Protein AF-A0A3M2H0I9-F1 (afdb_monomer_lite)

Sequence (134 aa):
MRCGQCGTEFIPRGRHQKWCTPQCREANRRDRKAGKKVEPVPLRPVDGEAISAPRVIDAVRAELEAGGRQDTPAGRAALALAAAIDLGGQSGSSLAAMVRELRTTMAEAMLGAEIAGDPIDELKARREARLRGA

Radius of gyration: 26.64 Å; chains: 1; bounding box: 44×46×85 Å

Foldseek 3Di:
DAAPQPRDDDDDPDPPDRHRDPVSVVVVVVCVVVCVDPPPDDDDDDPDDPPVPDAQLVVLVVVCVQLVQCPPPLNVVLSVLSVVLRVDPDDPVVNVVSVVVSVVSSVVSNVPRDNPCDVVVVVVVVVVVVVVVD

Structure (mmCIF, N/CA/C/O backbone):
data_AF-A0A3M2H0I9-F1
#
_entry.id   AF-A0A3M2H0I9-F1
#
loop_
_atom_site.group_PDB
_atom_site.id
_atom_site.type_symbol
_atom_site.label_atom_id
_atom_site.label_alt_id
_atom_site.label_comp_id
_atom_site.label_asym_id
_atom_site.label_entity_id
_atom_site.label_seq_id
_atom_site.pdbx_PDB_ins_code
_atom_site.Cartn_x
_atom_site.Cartn_y
_atom_site.Cartn_z
_atom_site.occupancy
_atom_site.B_iso_or_equiv
_atom_site.auth_seq_id
_atom_site.auth_comp_id
_atom_site.auth_asym_id
_atom_site.auth_atom_id
_atom_site.pdbx_PDB_model_num
ATOM 1 N N . MET A 1 1 ? 31.616 16.815 -27.020 1.00 81.19 1 MET A N 1
ATOM 2 C CA . MET A 1 1 ? 30.421 16.305 -26.297 1.00 81.19 1 MET A CA 1
ATOM 3 C C . MET A 1 1 ? 29.603 15.475 -27.278 1.00 81.19 1 MET A C 1
ATOM 5 O O . MET A 1 1 ? 29.566 15.851 -28.442 1.00 81.19 1 MET A O 1
ATOM 9 N N . ARG A 1 2 ? 28.992 14.353 -26.876 1.00 93.62 2 ARG A N 1
ATOM 10 C CA . ARG A 1 2 ? 28.220 13.491 -27.797 1.00 93.62 2 ARG A CA 1
ATOM 11 C C . ARG A 1 2 ? 26.727 13.779 -27.726 1.00 93.62 2 ARG A C 1
ATOM 13 O O . ARG A 1 2 ? 26.198 14.066 -26.654 1.00 93.62 2 ARG A O 1
ATOM 20 N N . CYS A 1 3 ? 26.048 13.711 -28.867 1.00 93.38 3 CYS A N 1
ATOM 21 C CA . CYS A 1 3 ? 24.600 13.848 -28.932 1.00 93.38 3 CYS A CA 1
ATOM 22 C C . CYS A 1 3 ? 23.914 12.625 -28.315 1.00 93.38 3 CYS A C 1
ATOM 24 O O . CYS A 1 3 ? 24.169 11.500 -28.730 1.00 93.38 3 CYS A O 1
ATOM 26 N N . GLY A 1 4 ? 22.970 12.850 -27.397 1.00 89.94 4 GLY A N 1
ATOM 27 C CA . GLY A 1 4 ? 22.212 11.770 -26.751 1.00 89.94 4 GLY A CA 1
ATOM 28 C C . GLY A 1 4 ? 21.202 11.031 -27.641 1.00 89.94 4 GLY A C 1
ATOM 29 O O . GLY A 1 4 ? 20.535 10.140 -27.138 1.00 89.94 4 GLY A O 1
ATOM 30 N N . GLN A 1 5 ? 21.061 11.407 -28.919 1.00 92.19 5 GLN A N 1
ATOM 31 C CA . GLN A 1 5 ? 20.163 10.745 -29.877 1.00 92.19 5 GLN A CA 1
ATOM 32 C C . GLN A 1 5 ? 20.939 9.987 -30.960 1.00 92.19 5 GLN A C 1
ATOM 34 O O . GLN A 1 5 ? 20.667 8.821 -31.207 1.00 92.19 5 GLN A O 1
ATOM 39 N N . CYS A 1 6 ? 21.889 10.652 -31.627 1.00 92.44 6 CYS A N 1
ATOM 40 C CA . CYS A 1 6 ? 22.617 10.086 -32.769 1.00 92.44 6 CYS A CA 1
ATOM 41 C C . CYS A 1 6 ? 24.086 9.750 -32.469 1.00 92.44 6 CYS A C 1
ATOM 43 O O . CYS A 1 6 ? 24.791 9.271 -33.347 1.00 92.44 6 CYS A O 1
ATOM 45 N N . GLY A 1 7 ? 24.587 10.046 -31.264 1.00 91.50 7 GLY A N 1
ATOM 46 C CA . GLY A 1 7 ? 25.966 9.752 -30.855 1.00 91.50 7 GLY A CA 1
ATOM 47 C C . GLY A 1 7 ? 27.047 10.661 -31.453 1.00 91.50 7 GLY A C 1
ATOM 48 O O . GLY A 1 7 ? 28.177 10.640 -30.970 1.00 91.50 7 GLY A O 1
ATOM 49 N N . THR A 1 8 ? 26.716 11.496 -32.443 1.00 94.31 8 THR A N 1
ATOM 50 C CA . THR A 1 8 ? 27.664 12.401 -33.110 1.00 94.31 8 THR A CA 1
ATOM 51 C C . THR A 1 8 ? 28.283 13.398 -32.133 1.00 94.31 8 THR A C 1
ATOM 53 O O . THR A 1 8 ? 27.598 13.955 -31.266 1.00 94.31 8 THR A O 1
ATOM 56 N N . GLU A 1 9 ? 29.581 13.646 -32.287 1.00 94.38 9 GLU A N 1
ATOM 57 C CA . GLU A 1 9 ? 30.281 14.680 -31.534 1.00 94.38 9 GLU A CA 1
ATOM 58 C C . GLU A 1 9 ? 29.888 16.074 -32.030 1.00 94.38 9 GLU A C 1
ATOM 60 O O . GLU A 1 9 ? 29.831 16.338 -33.228 1.00 94.38 9 GLU A O 1
ATOM 65 N N . PHE A 1 10 ? 29.569 16.971 -31.098 1.00 94.75 10 PHE A N 1
ATOM 66 C CA . PHE A 1 10 ? 29.218 18.355 -31.397 1.00 94.75 10 PHE A CA 1
ATOM 67 C C . PHE A 1 10 ? 29.684 19.300 -30.282 1.00 94.75 10 PHE A C 1
ATOM 69 O O . PHE A 1 10 ? 29.964 18.880 -29.149 1.00 94.75 10 PHE A O 1
ATOM 76 N N . ILE A 1 11 ? 29.752 20.591 -30.617 1.00 93.81 11 ILE A N 1
ATOM 77 C CA . ILE A 1 11 ? 30.103 21.665 -29.687 1.00 93.81 11 ILE A CA 1
ATOM 78 C C . ILE A 1 11 ? 28.804 22.265 -29.124 1.00 93.81 11 ILE A C 1
ATOM 80 O O . ILE A 1 11 ? 28.028 22.858 -29.879 1.00 93.81 11 ILE A O 1
ATOM 84 N N . PRO A 1 12 ? 28.521 22.104 -27.820 1.00 91.44 12 PRO A N 1
ATOM 85 C CA . PRO A 1 12 ? 27.328 22.666 -27.204 1.00 91.44 12 PRO A CA 1
ATOM 86 C C . PRO A 1 12 ? 27.457 24.186 -27.040 1.00 91.44 12 PRO A C 1
ATOM 88 O O . PRO A 1 12 ? 28.476 24.695 -26.586 1.00 91.44 12 PRO A O 1
ATOM 91 N N . ARG A 1 13 ? 26.380 24.916 -27.338 1.00 90.38 13 ARG A N 1
ATOM 92 C CA . ARG A 1 13 ? 26.248 26.365 -27.108 1.00 90.38 13 ARG A CA 1
ATOM 93 C C . ARG A 1 13 ? 25.874 26.714 -25.662 1.00 90.38 13 ARG A C 1
ATOM 95 O O . ARG A 1 13 ? 25.804 27.884 -25.313 1.00 90.38 13 ARG A O 1
ATOM 102 N N . GLY A 1 14 ? 25.604 25.716 -24.817 1.00 89.19 14 GLY A N 1
ATOM 103 C CA . GLY A 1 14 ? 25.284 25.908 -23.403 1.00 89.19 14 GLY A CA 1
ATOM 104 C C . GLY A 1 14 ? 25.380 24.611 -22.603 1.00 89.19 14 GLY A C 1
ATOM 105 O O . GLY A 1 14 ? 25.270 23.520 -23.164 1.00 89.19 14 GLY A O 1
ATOM 106 N N . ARG A 1 15 ? 25.537 24.726 -21.277 1.00 88.44 15 ARG A N 1
ATOM 107 C CA . ARG A 1 15 ? 25.763 23.585 -20.361 1.00 88.44 15 ARG A CA 1
ATOM 108 C C . ARG A 1 15 ? 24.663 22.516 -20.401 1.00 88.44 15 ARG A C 1
ATOM 110 O O . ARG A 1 15 ? 24.912 21.365 -20.064 1.00 88.44 15 ARG A O 1
ATOM 117 N N . HIS A 1 16 ? 23.454 22.879 -20.829 1.00 88.12 16 HIS A N 1
ATOM 118 C CA . HIS A 1 16 ? 22.302 21.974 -20.898 1.00 88.12 16 HIS A CA 1
ATOM 119 C C . HIS A 1 16 ? 22.003 21.446 -22.310 1.00 88.12 16 HIS A C 1
ATOM 121 O O . HIS A 1 16 ? 21.019 20.725 -22.492 1.00 88.12 16 HIS A O 1
ATOM 127 N N . GLN A 1 17 ? 22.803 21.786 -23.330 1.00 90.50 17 GLN A N 1
ATOM 128 C CA . GLN A 1 17 ? 22.552 21.301 -24.685 1.00 90.50 17 GLN A CA 1
ATOM 129 C C . GLN A 1 17 ? 22.988 19.837 -24.828 1.00 90.50 17 GLN A C 1
ATOM 131 O O . GLN A 1 17 ? 24.173 19.530 -24.853 1.00 90.50 17 GLN A O 1
ATOM 136 N N . LYS A 1 18 ? 22.009 18.935 -24.971 1.00 93.50 18 LYS A N 1
ATOM 137 C CA . LYS A 1 18 ? 22.216 17.476 -25.087 1.00 93.50 18 LYS A CA 1
ATOM 138 C C . LYS A 1 18 ? 22.139 16.936 -26.524 1.00 93.50 18 LYS A C 1
ATOM 140 O O . LYS A 1 18 ? 22.435 15.765 -26.762 1.00 93.50 18 LYS A O 1
ATOM 145 N N . TRP A 1 19 ? 21.725 17.768 -27.483 1.00 94.75 19 TRP A N 1
ATOM 146 C CA . TRP A 1 19 ? 21.475 17.359 -28.870 1.00 94.75 19 TRP A CA 1
ATOM 147 C C . TRP A 1 19 ? 22.185 18.267 -29.871 1.00 94.75 19 TRP A C 1
ATOM 149 O O . TRP A 1 19 ? 22.178 19.492 -29.701 1.00 94.75 19 TRP A O 1
ATOM 159 N N . CYS A 1 20 ? 22.745 17.656 -30.919 1.00 93.75 20 CYS A N 1
ATOM 160 C CA . CYS A 1 20 ? 23.501 18.351 -31.961 1.00 93.75 20 CYS A CA 1
ATOM 161 C C . CYS A 1 20 ? 22.606 19.220 -32.856 1.00 93.75 20 CYS A C 1
ATOM 163 O O . CYS A 1 20 ? 22.999 20.326 -33.213 1.00 93.75 20 CYS A O 1
ATOM 165 N N . THR A 1 21 ? 21.384 18.767 -33.162 1.00 92.69 21 THR A N 1
ATOM 166 C CA . THR A 1 21 ? 20.444 19.469 -34.049 1.00 92.69 21 THR A CA 1
ATOM 167 C C . THR A 1 21 ? 19.017 19.507 -33.482 1.00 92.69 21 THR A C 1
ATOM 169 O O . THR A 1 21 ? 18.652 18.668 -32.646 1.00 92.69 21 THR A O 1
ATOM 172 N N . PRO A 1 22 ? 18.164 20.449 -33.942 1.00 93.19 22 PRO A N 1
ATOM 173 C CA . PRO A 1 22 ? 16.734 20.457 -33.617 1.00 93.19 22 PRO A CA 1
ATOM 174 C C . PRO A 1 22 ? 16.030 19.151 -34.006 1.00 93.19 22 PRO A C 1
ATOM 176 O O . PRO A 1 22 ? 15.159 18.681 -33.281 1.00 93.19 22 PRO A O 1
ATOM 179 N N . GLN A 1 23 ? 16.463 18.521 -35.100 1.00 94.00 23 GLN A N 1
ATOM 180 C CA . GLN A 1 23 ? 15.941 17.234 -35.561 1.00 94.00 23 GLN A CA 1
ATOM 181 C C . GLN A 1 23 ? 16.213 16.120 -34.545 1.00 94.00 23 GLN A C 1
ATOM 183 O O . GLN A 1 23 ? 15.301 15.371 -34.213 1.00 94.00 23 GLN A O 1
ATOM 188 N N . CYS A 1 24 ? 17.424 16.051 -33.979 1.00 93.12 24 CYS A N 1
ATOM 189 C CA . CYS A 1 24 ? 17.751 15.085 -32.924 1.00 93.12 24 CYS A CA 1
ATOM 190 C C . CYS A 1 24 ? 16.963 15.335 -31.630 1.00 93.12 24 CYS A C 1
ATOM 192 O O . CYS A 1 24 ? 16.580 14.388 -30.945 1.00 93.12 24 CYS A O 1
ATOM 194 N N . ARG A 1 25 ? 16.680 16.603 -31.301 1.00 92.31 25 ARG A N 1
ATOM 195 C CA . ARG A 1 25 ? 15.808 16.954 -30.169 1.00 92.31 25 ARG A CA 1
ATOM 196 C C . ARG A 1 25 ? 14.377 16.463 -30.399 1.00 92.31 25 ARG A C 1
ATOM 198 O O . ARG A 1 25 ? 13.773 15.910 -29.482 1.00 92.31 25 ARG A O 1
ATOM 205 N N . GLU A 1 26 ? 13.848 16.666 -31.600 1.00 92.81 26 GLU A N 1
ATOM 206 C CA . GLU A 1 26 ? 12.487 16.267 -31.957 1.00 92.81 26 GLU A CA 1
ATOM 207 C C . GLU A 1 26 ? 12.347 14.746 -32.113 1.00 92.81 26 GLU A C 1
ATOM 209 O O . GLU A 1 26 ? 11.352 14.174 -31.681 1.00 92.81 26 GLU A O 1
ATOM 214 N N . ALA A 1 27 ? 13.366 14.067 -32.642 1.00 89.06 27 ALA A N 1
ATOM 215 C CA . ALA A 1 27 ? 13.431 12.608 -32.677 1.00 89.06 27 ALA A CA 1
ATOM 216 C C . ALA A 1 27 ? 13.393 12.017 -31.259 1.00 89.06 27 ALA A C 1
ATOM 218 O O . ALA A 1 27 ? 12.545 11.179 -30.972 1.00 89.06 27 ALA A O 1
ATOM 219 N N . ASN A 1 28 ? 14.194 12.552 -30.330 1.00 89.81 28 ASN A N 1
ATOM 220 C CA . ASN A 1 28 ? 14.156 12.137 -28.926 1.00 89.81 28 ASN A CA 1
ATOM 221 C C . ASN A 1 28 ? 12.787 12.410 -28.262 1.00 89.81 28 ASN A C 1
ATOM 223 O O . ASN A 1 28 ? 12.342 11.648 -27.404 1.00 89.81 28 ASN A O 1
ATOM 227 N N . ARG A 1 29 ? 12.097 13.503 -28.627 1.00 88.38 29 ARG A N 1
ATOM 228 C CA . ARG A 1 29 ? 10.724 13.775 -28.154 1.00 88.38 29 ARG A CA 1
ATOM 229 C C . ARG A 1 29 ? 9.733 12.742 -28.684 1.00 88.38 29 ARG A C 1
ATOM 231 O O . ARG A 1 29 ? 8.906 12.256 -27.912 1.00 88.38 29 ARG A O 1
ATOM 238 N N . ARG A 1 30 ? 9.838 12.384 -29.965 1.00 86.75 30 ARG A N 1
ATOM 239 C CA . ARG A 1 30 ? 9.013 11.348 -30.592 1.00 86.75 30 ARG A CA 1
ATOM 240 C C . ARG A 1 30 ? 9.273 9.967 -30.001 1.00 86.75 30 ARG A C 1
ATOM 242 O O . ARG A 1 30 ? 8.301 9.300 -29.685 1.00 86.75 30 ARG A O 1
ATOM 249 N N . ASP A 1 31 ? 10.521 9.589 -29.737 1.00 83.31 31 ASP A N 1
ATOM 250 C CA . ASP A 1 31 ? 10.858 8.305 -29.103 1.00 83.31 31 ASP A CA 1
ATOM 251 C C . ASP A 1 31 ? 10.249 8.174 -27.698 1.00 83.31 31 ASP A C 1
ATOM 253 O O . ASP A 1 31 ? 9.707 7.127 -27.339 1.00 83.31 31 ASP A O 1
ATOM 257 N N . ARG A 1 32 ? 10.260 9.263 -26.916 1.00 79.12 32 ARG A N 1
ATOM 258 C CA . ARG A 1 32 ? 9.597 9.310 -25.602 1.00 79.12 32 ARG A CA 1
ATOM 259 C C . ARG A 1 32 ? 8.077 9.235 -25.709 1.00 79.12 32 ARG A C 1
ATOM 261 O O . ARG A 1 32 ? 7.452 8.542 -24.914 1.00 79.12 32 ARG A O 1
ATOM 268 N N . LYS A 1 33 ? 7.481 9.935 -26.680 1.00 79.06 33 LYS A N 1
ATOM 269 C CA . LYS A 1 33 ? 6.027 9.928 -26.915 1.00 79.06 33 LYS A CA 1
ATOM 270 C C . LYS A 1 33 ? 5.537 8.583 -27.460 1.00 79.06 33 LYS A C 1
ATOM 272 O O . LYS A 1 33 ? 4.461 8.139 -27.088 1.00 79.06 33 LYS A O 1
ATOM 277 N N . ALA A 1 34 ? 6.339 7.930 -28.297 1.00 72.81 34 ALA A N 1
ATOM 278 C CA . ALA A 1 34 ? 6.086 6.599 -28.840 1.00 72.81 34 ALA A CA 1
ATOM 279 C C . ALA A 1 34 ? 6.313 5.480 -27.809 1.00 72.81 34 ALA A C 1
ATOM 281 O O . ALA A 1 34 ? 6.148 4.309 -28.137 1.00 72.81 34 ALA A O 1
ATOM 282 N N . GLY A 1 35 ? 6.705 5.820 -26.574 1.00 60.72 35 GLY A N 1
ATOM 283 C CA . GLY A 1 35 ? 6.911 4.845 -25.514 1.00 60.72 35 GLY A CA 1
ATOM 284 C C . GLY A 1 35 ? 7.992 3.829 -25.860 1.00 60.72 35 GLY A C 1
ATOM 285 O O . GLY A 1 35 ? 7.860 2.675 -25.459 1.00 60.72 35 GLY A O 1
ATOM 286 N N . LYS A 1 36 ? 9.038 4.227 -26.606 1.00 52.84 36 LYS A N 1
ATOM 287 C CA . LYS A 1 36 ? 10.196 3.370 -26.875 1.00 52.84 36 LYS A CA 1
ATOM 288 C C . LYS A 1 36 ? 10.840 3.055 -25.527 1.00 52.84 36 LYS A C 1
ATOM 290 O O . LYS A 1 36 ? 11.582 3.865 -24.969 1.00 52.84 36 LYS A O 1
ATOM 295 N N . LYS A 1 37 ? 10.416 1.927 -24.954 1.00 48.50 37 LYS A N 1
ATOM 296 C CA . LYS A 1 37 ? 10.796 1.452 -23.630 1.00 48.50 37 LYS A CA 1
ATOM 297 C C . LYS A 1 37 ? 12.312 1.372 -23.636 1.00 48.50 37 LYS A C 1
ATOM 299 O O . LYS A 1 37 ? 12.884 0.638 -24.435 1.00 48.50 37 LYS A O 1
ATOM 304 N N . VAL A 1 38 ? 12.957 2.170 -22.793 1.00 55.81 38 VAL A N 1
ATOM 305 C CA . VAL A 1 38 ? 14.331 1.877 -22.399 1.00 55.81 38 VAL A CA 1
ATOM 306 C C . VAL A 1 38 ? 14.250 0.474 -21.816 1.00 55.81 38 VAL A C 1
ATOM 308 O O . VAL A 1 38 ? 13.521 0.276 -20.841 1.00 55.81 38 VAL A O 1
ATOM 311 N N . GLU A 1 39 ? 14.854 -0.504 -22.488 1.00 49.91 39 GLU A N 1
ATOM 312 C CA . GLU A 1 39 ? 14.863 -1.869 -21.978 1.00 49.91 39 GLU A CA 1
ATOM 313 C C . GLU A 1 39 ? 15.434 -1.831 -20.559 1.00 49.91 39 GLU A C 1
ATOM 315 O O . GLU A 1 39 ? 16.466 -1.184 -20.333 1.00 49.91 39 GLU A O 1
ATOM 320 N N . PRO A 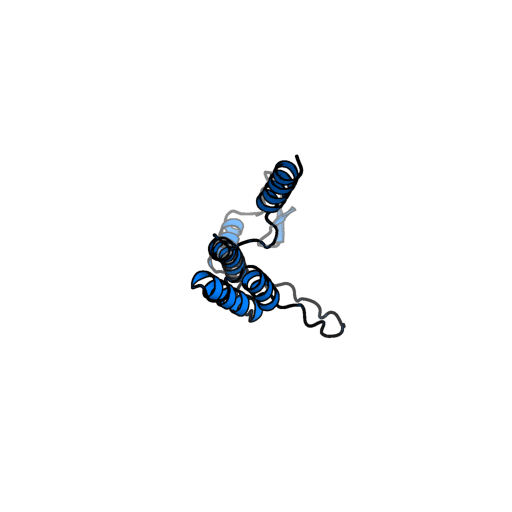1 40 ? 14.746 -2.437 -19.578 1.00 51.62 40 PRO A N 1
ATOM 321 C CA . PRO A 1 40 ? 15.305 -2.549 -18.248 1.00 51.62 40 PRO A CA 1
ATOM 322 C C . PRO A 1 40 ? 16.639 -3.283 -18.370 1.00 51.62 40 PRO A C 1
ATOM 324 O O . PRO A 1 40 ? 16.732 -4.319 -19.027 1.00 51.62 40 PRO A O 1
ATOM 327 N N . VAL A 1 41 ? 17.675 -2.715 -17.752 1.00 56.94 41 VAL A N 1
ATOM 328 C CA . VAL A 1 41 ? 18.972 -3.378 -17.612 1.00 56.94 41 VAL A CA 1
ATOM 329 C C . VAL A 1 41 ? 18.701 -4.773 -17.040 1.00 56.94 41 VAL A C 1
ATOM 331 O O . VAL A 1 41 ? 18.035 -4.855 -16.003 1.00 56.94 41 VAL A O 1
ATOM 334 N N . PRO A 1 42 ? 19.151 -5.858 -17.696 1.00 46.97 42 PRO A N 1
ATOM 335 C CA . PRO A 1 42 ? 18.894 -7.199 -17.205 1.00 46.97 42 PRO A CA 1
ATOM 336 C C . PRO A 1 42 ? 19.504 -7.324 -15.810 1.00 46.97 42 PRO A C 1
ATOM 338 O O . PRO A 1 42 ? 20.712 -7.150 -15.623 1.00 46.97 42 PRO A O 1
ATOM 341 N N . LEU A 1 43 ? 18.645 -7.585 -14.824 1.00 57.62 43 LEU A N 1
ATOM 342 C CA . LEU A 1 43 ? 19.072 -7.954 -13.484 1.00 57.62 43 LEU A CA 1
ATOM 343 C C . LEU A 1 43 ? 19.892 -9.236 -13.631 1.00 57.62 43 LEU A C 1
ATOM 345 O O . LEU A 1 43 ? 19.385 -10.250 -14.109 1.00 57.62 43 LEU A O 1
ATOM 349 N N . ARG A 1 44 ? 21.179 -9.176 -13.285 1.00 55.19 44 ARG A N 1
ATOM 350 C CA . ARG A 1 44 ? 22.004 -10.382 -13.209 1.00 55.19 44 ARG A CA 1
ATOM 351 C C . ARG A 1 44 ? 21.402 -11.286 -12.125 1.00 55.19 44 ARG A C 1
ATOM 353 O O . ARG A 1 44 ? 21.158 -10.772 -11.031 1.00 55.19 44 ARG A O 1
ATOM 360 N N . PRO A 1 45 ? 21.148 -12.576 -12.400 1.00 50.94 45 PRO A N 1
ATOM 361 C CA . PRO A 1 45 ? 20.737 -13.502 -11.357 1.00 50.94 45 PRO A CA 1
ATOM 362 C C . PRO A 1 45 ? 21.858 -13.556 -10.319 1.00 50.94 45 PRO A C 1
ATOM 364 O O . PRO A 1 45 ? 23.017 -13.794 -10.656 1.00 50.94 45 PRO A O 1
ATOM 367 N N . VAL A 1 46 ? 21.526 -13.224 -9.075 1.00 59.53 46 VAL A N 1
ATOM 368 C CA . VAL A 1 46 ? 22.404 -13.484 -7.939 1.00 59.53 46 VAL A CA 1
ATOM 369 C C . VAL A 1 46 ? 22.238 -14.959 -7.601 1.00 59.53 46 VAL A C 1
ATOM 371 O O . VAL A 1 46 ? 21.132 -15.400 -7.295 1.00 59.53 46 VAL A O 1
ATOM 374 N N . ASP A 1 47 ? 23.314 -15.731 -7.722 1.00 64.50 47 ASP A N 1
ATOM 375 C CA . ASP A 1 47 ? 23.349 -17.115 -7.260 1.00 64.50 47 ASP A CA 1
ATOM 376 C C . ASP A 1 47 ? 23.247 -17.092 -5.731 1.00 64.50 47 ASP A C 1
ATOM 378 O O . ASP A 1 47 ? 24.212 -16.806 -5.023 1.00 64.50 47 ASP A O 1
ATOM 382 N N . GLY A 1 48 ? 22.043 -17.298 -5.213 1.00 50.78 48 GLY A N 1
ATOM 383 C CA . GLY A 1 48 ? 21.787 -17.302 -3.784 1.00 50.78 48 GLY A CA 1
ATOM 384 C C . GLY A 1 48 ? 20.402 -17.851 -3.514 1.00 50.78 48 GLY A C 1
ATOM 385 O O . GLY A 1 48 ? 19.445 -17.415 -4.149 1.00 50.78 48 GLY A O 1
ATOM 386 N N . GLU A 1 49 ? 20.346 -18.835 -2.614 1.00 49.88 49 GLU A N 1
ATOM 387 C CA . GLU A 1 49 ? 19.164 -19.409 -1.969 1.00 49.88 49 GLU A CA 1
ATOM 388 C C . GLU A 1 49 ? 17.945 -18.485 -2.074 1.00 49.88 49 GLU A C 1
ATOM 390 O O . GLU A 1 49 ? 18.046 -17.306 -1.730 1.00 49.88 49 GLU A O 1
ATOM 395 N N . ALA A 1 50 ? 16.801 -18.996 -2.538 1.00 52.28 50 ALA A N 1
ATOM 396 C CA . ALA A 1 50 ? 15.560 -18.234 -2.588 1.00 52.28 50 ALA A CA 1
ATOM 397 C C . ALA A 1 50 ? 15.151 -17.820 -1.165 1.00 52.28 50 ALA A C 1
ATOM 399 O O . ALA A 1 50 ? 14.356 -18.487 -0.506 1.00 52.28 50 ALA A O 1
ATOM 400 N N . ILE A 1 51 ? 15.703 -16.708 -0.681 1.00 52.75 51 ILE A N 1
ATOM 401 C CA . ILE A 1 51 ? 15.198 -16.000 0.479 1.00 52.75 51 ILE A CA 1
ATOM 402 C C . ILE A 1 51 ? 13.811 -15.568 0.032 1.00 52.75 51 ILE A C 1
ATOM 404 O O . ILE A 1 51 ? 13.672 -14.646 -0.774 1.00 52.75 51 ILE A O 1
ATOM 408 N N . SER A 1 52 ? 12.789 -16.296 0.482 1.00 63.50 52 SER A N 1
ATOM 409 C CA . SER A 1 52 ? 11.404 -15.877 0.335 1.00 63.50 52 SER A CA 1
ATOM 410 C C . SER A 1 52 ? 11.298 -14.551 1.071 1.00 63.50 52 SER A C 1
ATOM 412 O O . SER A 1 52 ? 11.147 -14.524 2.291 1.00 63.50 52 SER A O 1
ATOM 414 N N . ALA A 1 53 ? 11.494 -13.454 0.341 1.00 67.62 53 ALA A N 1
ATOM 415 C CA . ALA A 1 53 ? 11.411 -12.126 0.904 1.00 67.62 53 ALA A CA 1
ATOM 416 C C . ALA A 1 53 ? 10.036 -12.000 1.583 1.00 67.62 53 ALA A C 1
ATOM 418 O O . ALA A 1 53 ? 9.042 -12.464 1.007 1.00 67.62 53 ALA A O 1
ATOM 419 N N . PRO A 1 54 ? 9.971 -11.437 2.802 1.00 78.50 54 PRO A N 1
ATOM 420 C CA . PRO A 1 54 ? 8.701 -11.224 3.475 1.00 78.50 54 PRO A CA 1
ATOM 421 C C . PRO A 1 54 ? 7.755 -10.456 2.549 1.00 78.50 54 PRO A C 1
ATOM 423 O O . PRO A 1 54 ? 8.165 -9.477 1.917 1.00 78.50 54 PRO A O 1
ATOM 426 N N . ARG A 1 55 ? 6.510 -10.927 2.437 1.00 92.19 55 ARG A N 1
ATOM 427 C CA . ARG A 1 55 ? 5.521 -10.341 1.532 1.00 92.19 55 ARG A CA 1
ATOM 428 C C . ARG A 1 55 ? 4.923 -9.087 2.155 1.00 92.19 55 ARG A C 1
ATOM 430 O O . ARG A 1 55 ? 4.759 -9.000 3.373 1.00 92.19 55 ARG A O 1
ATOM 437 N N . VAL A 1 56 ? 4.557 -8.119 1.322 1.00 95.12 56 VAL A N 1
ATOM 438 C CA . VAL A 1 56 ? 3.929 -6.870 1.774 1.00 95.12 56 VAL A CA 1
ATOM 439 C C . VAL A 1 56 ? 2.616 -7.168 2.498 1.00 95.12 56 VAL A C 1
ATOM 441 O O . VAL A 1 56 ? 2.325 -6.548 3.521 1.00 95.12 56 VAL A O 1
ATOM 444 N N . ILE A 1 57 ? 1.851 -8.154 2.023 1.00 96.69 57 ILE A N 1
ATOM 445 C CA . ILE A 1 57 ? 0.599 -8.574 2.657 1.00 96.69 57 ILE A CA 1
ATOM 446 C C . ILE A 1 57 ? 0.780 -9.071 4.092 1.00 96.69 57 ILE A C 1
ATOM 448 O O . ILE A 1 57 ? -0.105 -8.839 4.914 1.00 96.69 57 ILE A O 1
ATOM 452 N N . ASP A 1 58 ? 1.905 -9.710 4.415 1.00 95.19 58 ASP A N 1
ATOM 453 C CA . ASP A 1 58 ? 2.150 -10.246 5.757 1.00 95.19 58 ASP A CA 1
ATOM 454 C C . ASP A 1 58 ? 2.353 -9.103 6.759 1.00 95.19 58 ASP A C 1
ATOM 456 O O . ASP A 1 58 ? 1.760 -9.104 7.838 1.00 95.19 58 ASP A O 1
ATOM 460 N N . ALA A 1 59 ? 3.117 -8.077 6.368 1.00 95.06 59 ALA A N 1
ATOM 461 C CA . ALA A 1 59 ? 3.328 -6.881 7.182 1.00 95.06 59 ALA A CA 1
ATOM 462 C C . ALA A 1 59 ? 2.028 -6.084 7.385 1.00 95.06 59 ALA A C 1
ATOM 464 O O . ALA A 1 59 ? 1.697 -5.712 8.509 1.00 95.06 59 ALA A O 1
ATOM 465 N N . VAL A 1 60 ? 1.261 -5.873 6.309 1.00 96.75 60 VAL A N 1
ATOM 466 C CA . VAL A 1 60 ? -0.022 -5.151 6.360 1.00 96.75 60 VAL A CA 1
ATOM 467 C C . VAL A 1 60 ? -1.034 -5.881 7.241 1.00 96.75 60 VAL A C 1
ATOM 469 O O . VAL A 1 60 ? -1.732 -5.252 8.034 1.00 96.75 60 VAL A O 1
ATOM 472 N N . ARG A 1 61 ? -1.105 -7.212 7.137 1.00 96.50 61 ARG A N 1
ATOM 473 C CA . ARG A 1 61 ? -1.978 -8.029 7.983 1.00 96.50 61 ARG A CA 1
ATOM 474 C C . ARG A 1 61 ? -1.617 -7.883 9.455 1.00 96.50 61 ARG A C 1
ATOM 476 O O . ARG A 1 61 ? -2.508 -7.596 10.245 1.00 96.50 61 ARG A O 1
ATOM 483 N N . ALA A 1 62 ? -0.341 -8.033 9.804 1.00 94.12 62 ALA A N 1
ATOM 484 C CA . ALA A 1 62 ? 0.108 -7.929 11.189 1.00 94.12 62 ALA A CA 1
ATOM 485 C C . ALA A 1 62 ? -0.235 -6.561 11.807 1.00 94.12 62 ALA A C 1
ATOM 487 O O . ALA A 1 62 ? -0.694 -6.493 12.944 1.00 94.12 62 ALA A O 1
ATOM 488 N N . GLU A 1 63 ? -0.068 -5.473 11.050 1.00 94.00 63 GLU A N 1
ATOM 489 C CA . GLU A 1 63 ? -0.396 -4.119 11.512 1.00 94.00 63 GLU A CA 1
ATOM 490 C C . GLU A 1 63 ? -1.909 -3.920 11.713 1.00 94.00 63 GLU A C 1
ATOM 492 O O . GLU A 1 63 ? -2.344 -3.395 12.741 1.00 94.00 63 GLU A O 1
ATOM 497 N N . LEU A 1 64 ? -2.732 -4.399 10.774 1.00 94.69 64 LEU A N 1
ATOM 498 C CA . LEU A 1 64 ? -4.190 -4.330 10.886 1.00 94.69 64 LEU A CA 1
ATOM 499 C C . LEU A 1 64 ? -4.743 -5.234 11.993 1.00 94.69 64 LEU A C 1
ATOM 501 O O . LEU A 1 64 ? -5.719 -4.860 12.640 1.00 94.69 64 LEU A O 1
ATOM 505 N N . GLU A 1 65 ? -4.158 -6.410 12.212 1.00 94.06 65 GLU A N 1
ATOM 506 C CA . GLU A 1 65 ? -4.513 -7.305 13.318 1.00 94.06 65 GLU A CA 1
ATOM 507 C C . GLU A 1 65 ? -4.170 -6.663 14.665 1.00 94.06 65 GLU A C 1
ATOM 509 O O . GLU A 1 65 ? -5.023 -6.629 15.550 1.00 94.06 65 GLU A O 1
ATOM 514 N N . ALA A 1 66 ? -2.978 -6.068 14.792 1.00 89.25 66 ALA A N 1
ATOM 515 C CA . ALA A 1 66 ? -2.563 -5.358 16.001 1.00 89.25 66 ALA A CA 1
ATOM 516 C C . ALA A 1 66 ? -3.496 -4.185 16.349 1.00 89.25 66 ALA A C 1
ATOM 518 O O . ALA A 1 66 ? -3.742 -3.927 17.524 1.00 89.25 66 ALA A O 1
ATOM 519 N N . GLY A 1 67 ? -4.046 -3.499 15.340 1.00 88.38 67 GLY A N 1
ATOM 520 C CA . GLY A 1 67 ? -5.040 -2.438 15.527 1.00 88.38 67 GLY A CA 1
ATOM 521 C C . GLY A 1 67 ? -6.499 -2.909 15.593 1.00 88.38 67 GLY A C 1
ATOM 522 O O . GLY A 1 67 ? -7.395 -2.074 15.722 1.00 88.38 67 GLY A O 1
ATOM 523 N N . GLY A 1 68 ? -6.780 -4.208 15.428 1.00 90.06 68 GLY A N 1
ATOM 524 C CA . GLY A 1 68 ? -8.149 -4.732 15.333 1.00 90.06 68 GLY A CA 1
ATOM 525 C C . GLY A 1 68 ? -8.940 -4.202 14.123 1.00 90.06 68 GLY A C 1
ATOM 526 O O . GLY A 1 68 ? -10.163 -4.082 14.174 1.00 90.06 68 GLY A O 1
ATOM 527 N N . ARG A 1 69 ? -8.257 -3.837 13.031 1.00 94.19 69 ARG A N 1
ATOM 528 C CA . ARG A 1 69 ? -8.825 -3.145 11.855 1.00 94.19 69 ARG A CA 1
ATOM 529 C C . ARG A 1 69 ? -8.980 -4.016 10.612 1.00 94.19 69 ARG A C 1
ATOM 531 O O . ARG A 1 69 ? -9.556 -3.548 9.627 1.00 94.19 69 ARG A O 1
ATOM 538 N N . GLN A 1 70 ? -8.512 -5.263 10.634 1.00 93.38 70 GLN A N 1
ATOM 539 C CA . GLN A 1 70 ? -8.487 -6.148 9.457 1.00 93.38 70 GLN A CA 1
ATOM 540 C C . GLN A 1 70 ? -9.859 -6.368 8.791 1.00 93.38 70 GLN A C 1
ATOM 542 O O . GLN A 1 70 ? -9.941 -6.540 7.575 1.00 93.38 70 GLN A O 1
ATOM 547 N N . ASP A 1 71 ? -10.940 -6.328 9.573 1.00 93.44 71 ASP A N 1
ATOM 548 C CA . ASP A 1 71 ? -12.304 -6.595 9.100 1.00 93.44 71 ASP A CA 1
ATOM 549 C C . ASP A 1 71 ? -13.067 -5.342 8.665 1.00 93.44 71 ASP A C 1
ATOM 551 O O . ASP A 1 71 ? -14.207 -5.422 8.209 1.00 93.44 71 ASP A O 1
ATOM 555 N N . THR A 1 72 ? -12.437 -4.174 8.753 1.00 95.06 72 THR A N 1
ATOM 556 C CA . THR A 1 72 ? -13.026 -2.931 8.255 1.00 95.06 72 THR A CA 1
ATOM 557 C C . THR A 1 72 ? -12.932 -2.847 6.727 1.00 95.06 72 THR A C 1
ATOM 559 O O . THR A 1 72 ? -12.022 -3.436 6.135 1.00 95.06 72 THR A O 1
ATOM 562 N N . PRO A 1 73 ? -13.809 -2.076 6.054 1.00 96.56 73 PRO A N 1
ATOM 563 C CA . PRO A 1 73 ? -13.719 -1.876 4.606 1.00 96.56 73 PRO A CA 1
ATOM 564 C C . PRO A 1 73 ? -12.341 -1.371 4.150 1.00 96.56 73 PRO A C 1
ATOM 566 O O . PRO A 1 73 ? -11.775 -1.902 3.195 1.00 96.56 73 PRO A O 1
ATOM 569 N N . ALA A 1 74 ? -11.767 -0.406 4.877 1.00 95.88 74 ALA A N 1
ATOM 570 C CA . ALA A 1 74 ? -10.435 0.126 4.598 1.00 95.88 74 ALA A CA 1
ATOM 571 C C . ALA A 1 74 ? -9.327 -0.919 4.837 1.00 95.88 74 ALA A C 1
ATOM 573 O O . ALA A 1 74 ? -8.432 -1.062 4.006 1.00 95.88 74 ALA A O 1
ATOM 574 N N . GLY A 1 75 ? -9.416 -1.721 5.907 1.00 96.50 75 GLY A N 1
ATOM 575 C CA . GLY A 1 75 ? -8.477 -2.821 6.162 1.00 96.50 75 GLY A CA 1
ATOM 576 C C . GLY A 1 75 ? -8.501 -3.891 5.064 1.00 96.50 75 GLY A C 1
ATOM 577 O O . GLY A 1 75 ? -7.454 -4.316 4.572 1.00 96.50 75 GLY A O 1
ATOM 578 N N . ARG A 1 76 ? -9.694 -4.270 4.591 1.00 97.88 76 ARG A N 1
ATOM 579 C CA . ARG A 1 76 ? -9.854 -5.211 3.469 1.00 97.88 76 ARG A CA 1
ATOM 580 C C . ARG A 1 76 ? -9.288 -4.653 2.161 1.00 97.88 76 ARG A C 1
ATOM 582 O O . ARG A 1 76 ? -8.649 -5.397 1.417 1.00 97.88 76 ARG A O 1
ATOM 589 N N . ALA A 1 77 ? -9.470 -3.359 1.897 1.00 97.81 77 ALA A N 1
ATOM 590 C CA . ALA A 1 77 ? -8.882 -2.694 0.735 1.00 97.81 77 ALA A CA 1
ATOM 591 C C . ALA A 1 77 ? -7.342 -2.668 0.799 1.00 97.81 77 ALA A C 1
ATOM 593 O O . ALA A 1 77 ? -6.684 -2.980 -0.196 1.00 97.81 77 ALA A O 1
ATOM 594 N N . ALA A 1 78 ? -6.763 -2.382 1.969 1.00 98.06 78 ALA A N 1
ATOM 595 C CA . ALA A 1 78 ? -5.315 -2.408 2.172 1.00 98.06 78 ALA A CA 1
ATOM 596 C C . ALA A 1 78 ? -4.720 -3.807 1.924 1.00 98.06 78 ALA A C 1
ATOM 598 O O . ALA A 1 78 ? -3.721 -3.936 1.215 1.00 98.06 78 ALA A O 1
ATOM 599 N N . LEU A 1 79 ? -5.368 -4.868 2.421 1.00 98.19 79 LEU A N 1
ATOM 600 C CA . LEU A 1 79 ? -4.952 -6.253 2.165 1.00 98.19 79 LEU A CA 1
ATOM 601 C C . LEU A 1 79 ? -5.006 -6.616 0.674 1.00 98.19 79 LEU A C 1
ATOM 603 O O . LEU A 1 79 ? -4.101 -7.280 0.167 1.00 98.19 79 LEU A O 1
ATOM 607 N N . ALA A 1 80 ? -6.038 -6.166 -0.045 1.00 97.88 80 ALA A N 1
ATOM 608 C CA . ALA A 1 80 ? -6.160 -6.397 -1.483 1.00 97.88 80 ALA A CA 1
ATOM 609 C C . ALA A 1 80 ? -5.058 -5.677 -2.283 1.00 97.88 80 ALA A C 1
ATOM 611 O O . ALA A 1 80 ? -4.475 -6.263 -3.197 1.00 97.88 80 ALA A O 1
ATOM 612 N N . LEU A 1 81 ? -4.730 -4.432 -1.919 1.00 97.62 81 LEU A N 1
ATOM 613 C CA . LEU A 1 81 ? -3.625 -3.681 -2.523 1.00 97.62 81 LEU A CA 1
ATOM 614 C C . LEU A 1 81 ? -2.271 -4.347 -2.256 1.00 97.62 81 LEU A C 1
ATOM 616 O O . LEU A 1 81 ? -1.462 -4.476 -3.174 1.00 97.62 81 LEU A O 1
ATOM 620 N N . ALA A 1 82 ? -2.038 -4.815 -1.029 1.00 97.50 82 ALA A N 1
ATOM 621 C CA . ALA A 1 82 ? -0.817 -5.527 -0.669 1.00 97.50 82 ALA A CA 1
ATOM 622 C C . ALA A 1 82 ? -0.661 -6.834 -1.467 1.00 97.50 82 ALA A C 1
ATOM 624 O O . ALA A 1 82 ? 0.393 -7.068 -2.057 1.00 97.50 82 ALA A O 1
ATOM 625 N N . ALA A 1 83 ? -1.740 -7.621 -1.595 1.00 96.56 83 ALA A N 1
ATOM 626 C CA . ALA A 1 83 ? -1.763 -8.820 -2.437 1.00 96.56 83 ALA A CA 1
ATOM 627 C C . ALA A 1 83 ? -1.395 -8.513 -3.899 1.00 96.56 83 ALA A C 1
ATOM 629 O O . ALA A 1 83 ? -0.634 -9.250 -4.525 1.00 96.56 83 ALA A O 1
ATOM 630 N N . ALA A 1 84 ? -1.932 -7.419 -4.449 1.00 95.06 84 ALA A N 1
ATOM 631 C CA . ALA A 1 84 ? -1.661 -7.004 -5.822 1.00 95.06 84 ALA A CA 1
ATOM 632 C C . ALA A 1 84 ? -0.199 -6.570 -6.026 1.00 95.06 84 ALA A C 1
ATOM 634 O O . ALA A 1 84 ? 0.387 -6.858 -7.072 1.00 95.06 84 ALA A O 1
ATOM 635 N N . ILE A 1 85 ? 0.402 -5.914 -5.028 1.00 95.88 85 ILE A N 1
ATOM 636 C CA . ILE A 1 85 ? 1.826 -5.552 -5.032 1.00 95.88 85 ILE A CA 1
ATOM 637 C C . ILE A 1 85 ? 2.698 -6.814 -5.026 1.00 95.88 85 ILE A C 1
ATOM 639 O O . ILE A 1 85 ? 3.615 -6.912 -5.841 1.00 95.88 85 ILE A O 1
ATOM 643 N N . ASP A 1 86 ? 2.381 -7.789 -4.170 1.00 95.12 86 ASP A N 1
ATOM 644 C CA . ASP A 1 86 ? 3.132 -9.046 -4.055 1.00 95.12 86 ASP A CA 1
ATOM 645 C C . ASP A 1 86 ? 3.022 -9.938 -5.296 1.00 95.12 86 ASP A C 1
ATOM 647 O O . ASP A 1 86 ? 3.965 -10.660 -5.625 1.00 95.12 86 ASP A O 1
ATOM 651 N N . LEU A 1 87 ? 1.883 -9.902 -5.996 1.00 93.50 87 LEU A N 1
ATOM 652 C CA . LEU A 1 87 ? 1.703 -10.625 -7.257 1.00 93.50 87 LEU A CA 1
ATOM 653 C C . LEU A 1 87 ? 2.629 -10.084 -8.358 1.00 93.50 87 LEU A C 1
ATOM 655 O O . LEU A 1 87 ? 3.068 -10.832 -9.233 1.00 93.50 87 LEU A O 1
ATOM 659 N N . GLY A 1 88 ? 2.941 -8.787 -8.317 1.00 89.75 88 GLY A N 1
ATOM 660 C CA . GLY A 1 88 ? 3.799 -8.139 -9.298 1.00 89.75 88 GLY A CA 1
ATOM 661 C C . GLY A 1 88 ? 3.174 -8.068 -10.699 1.00 89.75 88 GLY A C 1
ATOM 662 O O . GLY A 1 88 ? 1.962 -7.948 -10.868 1.00 89.75 88 GLY A O 1
ATOM 663 N N . GLY A 1 89 ? 4.022 -8.048 -11.734 1.00 89.00 89 GLY A N 1
ATOM 664 C CA . GLY A 1 89 ? 3.598 -7.944 -13.145 1.00 89.00 89 GLY A CA 1
ATOM 665 C C . GLY A 1 89 ? 3.197 -6.535 -13.605 1.00 89.00 89 GLY A C 1
ATOM 666 O O . GLY A 1 89 ? 2.858 -6.322 -14.768 1.00 89.00 89 GLY A O 1
ATOM 667 N N . GLN A 1 90 ? 3.269 -5.557 -12.707 1.00 92.12 90 GLN A N 1
ATOM 668 C CA . GLN A 1 90 ? 2.896 -4.170 -12.960 1.00 92.12 90 GLN A CA 1
ATOM 669 C C . GLN A 1 90 ? 4.063 -3.381 -13.559 1.00 92.12 90 GLN A C 1
ATOM 671 O O . GLN A 1 90 ? 5.234 -3.666 -13.307 1.00 92.12 90 GLN A O 1
ATOM 676 N N . SER A 1 91 ? 3.757 -2.333 -14.329 1.00 94.94 91 SER A N 1
ATOM 677 C CA . SER A 1 91 ? 4.780 -1.358 -14.719 1.00 94.94 91 SER A CA 1
ATOM 678 C C . SER A 1 91 ? 5.300 -0.610 -13.485 1.00 94.94 91 SER A C 1
ATOM 680 O O . SER A 1 91 ? 4.573 -0.437 -12.507 1.00 94.94 91 SER A O 1
ATOM 682 N N . GLY A 1 92 ? 6.533 -0.097 -13.532 1.00 94.06 92 GLY A N 1
ATOM 683 C CA . GLY A 1 92 ? 7.115 0.623 -12.389 1.00 94.06 92 GLY A CA 1
ATOM 684 C C . GLY A 1 92 ? 6.290 1.835 -11.929 1.00 94.06 92 GLY A C 1
ATOM 685 O O . GLY A 1 92 ? 6.202 2.107 -10.735 1.00 94.06 92 GLY A O 1
ATOM 686 N N . SER A 1 93 ? 5.623 2.540 -12.852 1.00 92.38 93 SER A N 1
ATOM 687 C CA . SER A 1 93 ? 4.726 3.652 -12.507 1.00 92.38 93 SER A CA 1
ATOM 688 C C . SER A 1 93 ? 3.427 3.188 -11.841 1.00 92.38 93 SER A C 1
ATOM 690 O O . SER A 1 93 ? 2.963 3.858 -10.918 1.00 92.38 93 SER A O 1
ATOM 692 N N . SER A 1 94 ? 2.870 2.053 -12.278 1.00 93.50 94 SER A N 1
ATOM 693 C CA . SER A 1 94 ? 1.671 1.442 -11.693 1.00 93.50 94 SER A CA 1
ATOM 694 C C . SER A 1 94 ? 1.966 0.887 -10.297 1.00 93.50 94 SER A C 1
ATOM 696 O O . SER A 1 94 ? 1.246 1.196 -9.350 1.00 93.50 94 SER A O 1
ATOM 698 N N . LEU A 1 95 ? 3.101 0.196 -10.126 1.00 96.50 95 LEU A N 1
ATOM 699 C CA . LEU A 1 95 ? 3.586 -0.247 -8.817 1.00 96.50 95 LEU A CA 1
ATOM 700 C C . LEU A 1 95 ? 3.759 0.937 -7.857 1.00 96.50 95 LEU A C 1
ATOM 702 O O . LEU A 1 95 ? 3.260 0.911 -6.737 1.00 96.50 95 LEU A O 1
ATOM 706 N N . ALA A 1 96 ? 4.403 2.017 -8.306 1.00 95.69 96 ALA A N 1
ATOM 707 C CA . ALA A 1 96 ? 4.576 3.205 -7.477 1.00 95.69 96 ALA A CA 1
ATOM 708 C C . ALA A 1 96 ? 3.235 3.862 -7.097 1.00 95.69 96 ALA A C 1
ATOM 710 O O . ALA A 1 96 ? 3.129 4.447 -6.021 1.00 95.69 96 ALA A O 1
ATOM 711 N N . ALA A 1 97 ? 2.222 3.798 -7.968 1.00 97.06 97 ALA A N 1
ATOM 712 C CA . ALA A 1 97 ? 0.878 4.281 -7.659 1.00 97.06 97 ALA A CA 1
ATOM 713 C C . ALA A 1 97 ? 0.195 3.406 -6.603 1.00 97.06 97 ALA A C 1
ATOM 715 O O . ALA A 1 97 ? -0.302 3.953 -5.626 1.00 97.06 97 ALA A O 1
ATOM 716 N N . MET A 1 98 ? 0.265 2.080 -6.736 1.00 97.44 98 MET A N 1
ATOM 717 C CA . MET A 1 98 ? -0.257 1.139 -5.740 1.00 97.44 98 MET A CA 1
ATOM 718 C C . MET A 1 98 ? 0.409 1.294 -4.374 1.00 97.44 98 MET A C 1
ATOM 720 O O . MET A 1 98 ? -0.281 1.297 -3.366 1.00 97.44 98 MET A O 1
ATOM 724 N N . VAL A 1 99 ? 1.729 1.492 -4.325 1.00 97.31 99 VAL A N 1
ATOM 725 C CA . VAL A 1 99 ? 2.445 1.731 -3.059 1.00 97.31 99 VAL A CA 1
ATOM 726 C C . VAL A 1 99 ? 1.988 3.034 -2.392 1.00 97.31 99 VAL A C 1
ATOM 728 O O . VAL A 1 99 ? 1.840 3.088 -1.173 1.00 97.31 99 VAL A O 1
ATOM 731 N N . ARG A 1 100 ? 1.744 4.095 -3.174 1.00 98.12 100 ARG A N 1
ATOM 732 C CA . ARG A 1 100 ? 1.193 5.351 -2.638 1.00 98.12 100 ARG A CA 1
ATOM 733 C C . ARG A 1 100 ? -0.235 5.175 -2.135 1.00 98.12 100 ARG A C 1
ATOM 735 O O . ARG A 1 100 ? -0.543 5.682 -1.063 1.00 98.12 100 ARG A O 1
ATOM 742 N N . GLU A 1 101 ? -1.065 4.465 -2.890 1.00 98.06 101 GLU A N 1
ATOM 743 C CA . GLU A 1 101 ? -2.445 4.185 -2.502 1.00 98.06 101 GLU A CA 1
ATOM 744 C C . GLU A 1 101 ? -2.490 3.359 -1.218 1.00 98.06 101 GLU A C 1
ATOM 746 O O . GLU A 1 101 ? -3.132 3.771 -0.263 1.00 98.06 101 GLU A O 1
ATOM 751 N N . 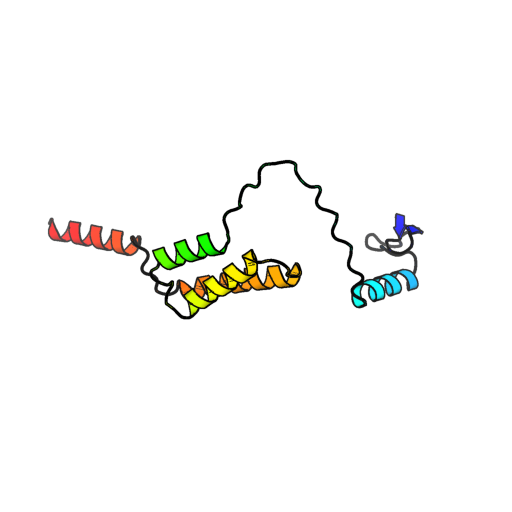LEU A 1 102 ? -1.697 2.284 -1.133 1.00 98.00 102 LEU A N 1
ATOM 752 C CA . LEU A 1 102 ? -1.582 1.457 0.067 1.00 98.00 102 LEU A CA 1
ATOM 753 C C . LEU A 1 102 ? -1.232 2.297 1.301 1.00 98.00 102 LEU A C 1
ATOM 755 O O . LEU A 1 102 ? -1.834 2.112 2.354 1.00 98.00 102 LEU A O 1
ATOM 759 N N . ARG A 1 103 ? -0.301 3.252 1.177 1.00 97.50 103 ARG A N 1
ATOM 760 C CA . ARG A 1 103 ? 0.039 4.170 2.275 1.00 97.50 103 ARG A CA 1
ATOM 761 C C . ARG A 1 103 ? -1.166 5.006 2.723 1.00 97.50 103 ARG A C 1
ATOM 763 O O . ARG A 1 103 ? -1.359 5.181 3.923 1.00 97.50 103 ARG A O 1
ATOM 770 N N . THR A 1 104 ? -1.945 5.536 1.784 1.00 97.56 104 THR A N 1
ATOM 771 C CA . THR A 1 104 ? -3.149 6.326 2.083 1.00 97.56 104 THR A CA 1
ATOM 772 C C . THR A 1 104 ? -4.229 5.457 2.726 1.00 97.56 104 THR A C 1
ATOM 774 O O . THR A 1 104 ? -4.750 5.818 3.778 1.00 97.56 104 THR A O 1
ATOM 777 N N . THR A 1 105 ? -4.514 4.286 2.152 1.00 97.31 105 THR A N 1
ATOM 778 C CA . THR A 1 105 ? -5.520 3.349 2.667 1.00 97.31 105 THR A CA 1
ATOM 779 C C . THR A 1 105 ? -5.156 2.836 4.057 1.00 97.31 105 THR A C 1
ATOM 781 O O . THR A 1 105 ? -6.031 2.730 4.906 1.00 97.31 105 THR A O 1
ATOM 784 N N . MET A 1 106 ? -3.876 2.559 4.327 1.00 97.06 106 MET A N 1
ATOM 785 C CA . MET A 1 106 ? -3.421 2.166 5.665 1.00 97.06 106 MET A CA 1
ATOM 786 C C . MET A 1 106 ? -3.621 3.282 6.688 1.00 97.06 106 MET A C 1
ATOM 788 O O . MET A 1 106 ? -4.114 3.022 7.782 1.00 97.06 106 MET A O 1
ATOM 792 N N . ALA A 1 107 ? -3.303 4.530 6.329 1.00 94.56 107 ALA A N 1
ATOM 793 C CA . ALA A 1 107 ? -3.542 5.666 7.213 1.00 94.56 107 ALA A CA 1
ATOM 794 C C . ALA A 1 107 ? -5.033 5.806 7.566 1.00 94.56 107 ALA A C 1
ATOM 796 O O . ALA A 1 107 ? -5.361 6.039 8.725 1.00 94.56 107 ALA A O 1
ATOM 797 N N . GLU A 1 108 ? -5.928 5.612 6.595 1.00 94.00 108 GLU A N 1
ATOM 798 C CA . GLU A 1 108 ? -7.377 5.607 6.821 1.00 94.00 108 GLU A CA 1
ATOM 799 C C . GLU A 1 108 ? -7.834 4.398 7.651 1.00 94.00 108 GLU A C 1
ATOM 801 O O . GLU A 1 108 ? -8.604 4.549 8.599 1.00 94.00 108 GLU A O 1
ATOM 806 N N . ALA A 1 109 ? -7.337 3.199 7.339 1.00 93.25 109 ALA A N 1
ATOM 807 C CA . ALA A 1 109 ? -7.697 1.969 8.037 1.00 93.25 109 ALA A CA 1
ATOM 808 C C . ALA A 1 109 ? -7.347 2.031 9.528 1.00 93.25 109 ALA A C 1
ATOM 810 O O . ALA A 1 109 ? -8.114 1.534 10.356 1.00 93.25 109 ALA A O 1
ATOM 811 N N . MET A 1 110 ? -6.232 2.684 9.862 1.00 91.75 110 MET A N 1
ATOM 812 C CA . MET A 1 110 ? -5.740 2.842 11.229 1.00 91.75 110 MET A CA 1
ATOM 813 C C . MET A 1 110 ? -6.387 4.006 11.995 1.00 91.75 110 MET A C 1
ATOM 815 O O . MET A 1 110 ? -6.128 4.163 13.188 1.00 91.75 110 MET A O 1
ATOM 819 N N . LEU A 1 111 ? -7.268 4.803 11.374 1.00 89.31 111 LEU A N 1
ATOM 820 C CA . LEU A 1 111 ? -8.032 5.816 12.105 1.00 89.31 111 LEU A CA 1
ATOM 821 C C . LEU A 1 111 ? -8.924 5.154 13.164 1.00 89.31 111 LEU A C 1
ATOM 823 O O . LEU A 1 111 ? -9.769 4.310 12.857 1.00 89.31 111 LEU A O 1
ATOM 827 N N . GLY A 1 112 ? -8.742 5.571 14.419 1.00 74.06 112 GLY A N 1
ATOM 828 C CA . GLY A 1 112 ? -9.489 5.041 15.559 1.00 74.06 112 GLY A CA 1
ATOM 829 C C . GLY A 1 112 ? -9.059 3.640 15.999 1.00 74.06 112 GLY A C 1
ATOM 830 O O . GLY A 1 112 ? -9.811 2.992 16.720 1.00 74.06 112 GLY A O 1
ATOM 831 N N . ALA A 1 113 ? -7.890 3.156 15.566 1.00 80.25 113 ALA A N 1
ATOM 832 C CA . ALA A 1 113 ? -7.266 2.000 16.196 1.00 80.25 113 ALA A CA 1
ATOM 833 C C . ALA A 1 113 ? -6.847 2.377 17.627 1.00 80.25 113 ALA A C 1
ATOM 835 O O . ALA A 1 113 ? -6.102 3.340 17.821 1.00 80.25 113 ALA A O 1
ATOM 836 N N . GLU A 1 114 ? -7.328 1.633 18.623 1.00 61.78 114 GLU A N 1
ATOM 837 C CA . GLU A 1 114 ? -6.798 1.736 19.981 1.00 61.78 114 GLU A CA 1
ATOM 838 C C . GLU A 1 114 ? -5.392 1.136 19.980 1.00 61.78 114 GLU A C 1
ATOM 840 O O . GLU A 1 114 ? -5.205 -0.074 19.855 1.00 61.78 114 GLU A O 1
ATOM 845 N N . ILE A 1 115 ? -4.380 1.996 20.066 1.00 56.91 115 ILE A N 1
ATOM 846 C CA . ILE A 1 115 ? -3.004 1.552 20.246 1.00 56.91 115 ILE A CA 1
ATOM 847 C C . ILE A 1 115 ? -2.917 1.050 21.684 1.00 56.91 115 ILE A C 1
ATOM 849 O O . ILE A 1 115 ? -3.029 1.839 22.622 1.00 56.91 115 ILE A O 1
ATOM 853 N N . ALA A 1 116 ? -2.739 -0.258 21.867 1.00 48.62 116 ALA A N 1
ATOM 854 C CA . ALA A 1 116 ? -2.480 -0.830 23.180 1.00 48.62 116 ALA A CA 1
ATOM 855 C C . ALA A 1 116 ? -1.248 -0.136 23.796 1.00 48.62 116 ALA A C 1
ATOM 857 O O . ALA A 1 116 ? -0.116 -0.384 23.382 1.00 48.62 116 ALA A O 1
ATOM 858 N N . GLY A 1 117 ? -1.489 0.765 24.755 1.00 50.97 117 GLY A N 1
ATOM 859 C CA . GLY A 1 117 ? -0.460 1.596 25.381 1.00 50.97 117 GLY A CA 1
ATOM 860 C C . GLY A 1 117 ? -0.322 3.009 24.806 1.00 50.97 117 GLY A C 1
ATOM 861 O O . GLY A 1 117 ? 0.805 3.468 24.624 1.00 50.97 117 GLY A O 1
ATOM 862 N N . ASP A 1 118 ? -1.426 3.721 24.542 1.00 52.03 118 ASP A N 1
ATOM 863 C CA . ASP A 1 118 ? -1.353 5.170 24.318 1.00 52.03 118 ASP A CA 1
ATOM 864 C C . ASP A 1 118 ? -0.611 5.823 25.512 1.00 52.03 118 ASP A C 1
ATOM 866 O O . ASP A 1 118 ? -1.033 5.664 26.666 1.00 52.03 118 ASP A O 1
ATOM 870 N N . PRO A 1 119 ? 0.500 6.554 25.289 1.00 57.56 119 PRO A N 1
ATOM 871 C CA . PRO A 1 119 ? 1.225 7.243 26.357 1.00 57.56 119 PRO A CA 1
ATOM 872 C C . PRO A 1 119 ? 0.338 8.202 27.171 1.00 57.56 119 PRO A C 1
ATOM 874 O O . PRO A 1 119 ? 0.637 8.483 28.336 1.00 57.56 119 PRO A O 1
ATOM 877 N N . ILE A 1 120 ? -0.766 8.694 26.601 1.00 64.00 120 ILE A N 1
ATOM 878 C CA . ILE A 1 120 ? -1.767 9.491 27.316 1.00 64.00 120 ILE A CA 1
ATOM 879 C C . ILE A 1 120 ? -2.531 8.635 28.329 1.00 64.00 120 ILE A C 1
ATOM 881 O O . ILE A 1 120 ? -2.784 9.098 29.446 1.00 64.00 120 ILE A O 1
ATOM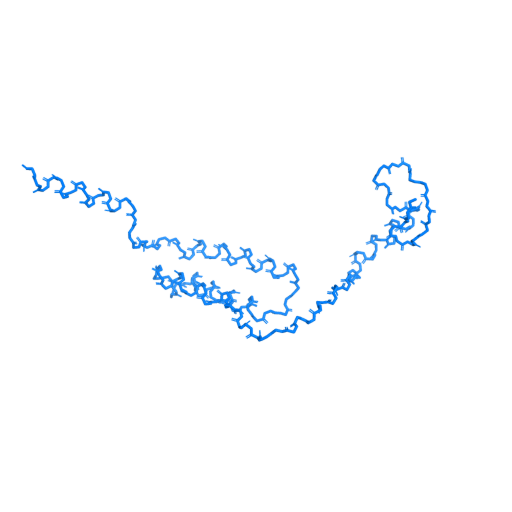 885 N N . ASP A 1 121 ? -2.865 7.397 27.986 1.00 65.19 121 ASP A N 1
ATOM 886 C CA . ASP A 1 121 ? -3.582 6.492 28.880 1.00 65.19 121 ASP A CA 1
ATOM 887 C C . ASP A 1 121 ? -2.667 5.946 29.982 1.00 65.19 121 ASP A C 1
ATOM 889 O O . ASP A 1 121 ? -3.083 5.883 31.142 1.00 65.19 121 ASP A O 1
ATOM 893 N N . GLU A 1 122 ? -1.381 5.7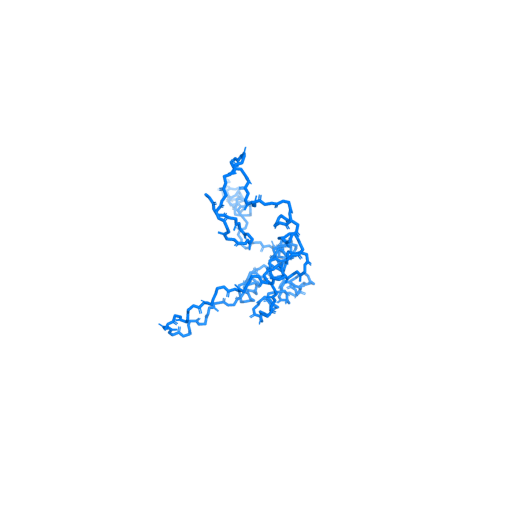09 29.694 1.00 64.25 122 GLU A N 1
ATOM 894 C CA . GLU A 1 122 ? -0.384 5.413 30.734 1.00 64.25 122 GLU A CA 1
ATOM 895 C C . GLU A 1 122 ? -0.214 6.600 31.706 1.00 64.25 122 GLU A C 1
ATOM 897 O O . GLU A 1 122 ? -0.147 6.428 32.930 1.00 64.25 122 GLU A O 1
ATOM 902 N N . LEU A 1 123 ? -0.203 7.836 31.191 1.00 73.12 123 LEU A N 1
ATOM 903 C CA . LEU A 1 123 ? -0.100 9.041 32.015 1.00 73.12 123 LEU A CA 1
ATOM 904 C C . LEU A 1 123 ? -1.350 9.265 32.881 1.00 73.12 123 LEU A C 1
ATOM 906 O O . LEU A 1 123 ? -1.221 9.655 34.048 1.00 73.12 123 LEU A O 1
ATOM 910 N N . LYS A 1 124 ? -2.551 9.012 32.346 1.00 77.81 124 LYS A N 1
ATOM 911 C CA . LYS A 1 124 ? -3.804 9.044 33.119 1.00 77.81 124 LYS A CA 1
ATOM 912 C C . LYS A 1 124 ? -3.790 7.990 34.223 1.00 77.81 124 LYS A C 1
ATOM 914 O O . LYS A 1 124 ? -4.024 8.342 35.379 1.00 77.81 124 LYS A O 1
ATOM 919 N N . ALA A 1 125 ? -3.416 6.750 33.907 1.00 76.69 125 ALA A N 1
ATOM 920 C CA . ALA A 1 125 ? -3.317 5.670 34.885 1.0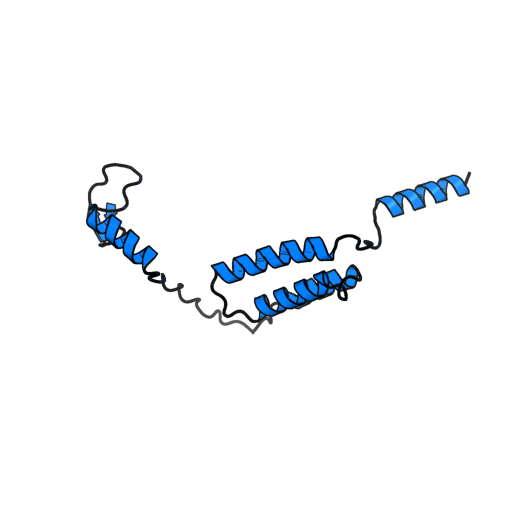0 76.69 125 ALA A CA 1
ATOM 921 C C . ALA A 1 125 ? -2.343 6.014 36.029 1.00 76.69 125 ALA A C 1
ATOM 923 O O . ALA A 1 125 ? -2.665 5.818 37.204 1.00 76.69 125 ALA A O 1
ATOM 924 N N . ARG A 1 126 ? -1.189 6.627 35.716 1.00 73.81 126 ARG A N 1
ATOM 925 C CA . ARG A 1 126 ? -0.240 7.129 36.729 1.00 73.81 126 ARG A CA 1
ATOM 926 C C . ARG A 1 126 ? -0.824 8.242 37.600 1.00 73.81 126 ARG A C 1
ATOM 928 O O . ARG A 1 126 ? -0.567 8.267 38.804 1.00 73.81 126 ARG A O 1
ATOM 935 N N . ARG A 1 127 ? -1.590 9.177 37.026 1.00 80.56 127 ARG A N 1
ATOM 936 C CA . ARG A 1 127 ? -2.235 10.262 37.791 1.00 80.56 127 ARG A CA 1
ATOM 937 C C . ARG A 1 127 ? -3.285 9.725 38.754 1.00 80.56 127 ARG A C 1
ATOM 939 O O . ARG A 1 127 ? -3.296 10.123 39.915 1.00 80.56 127 ARG A O 1
ATOM 946 N N . GLU A 1 128 ? -4.126 8.807 38.299 1.00 83.31 128 GLU A N 1
ATOM 947 C CA . GLU A 1 128 ? -5.156 8.211 39.146 1.00 83.31 128 GLU A CA 1
ATOM 948 C C . GLU A 1 128 ? -4.573 7.352 40.271 1.00 83.31 128 GLU A C 1
ATOM 950 O O . GLU A 1 128 ? -5.046 7.419 41.404 1.00 83.31 128 GLU A O 1
ATOM 955 N N . ALA A 1 129 ? -3.516 6.581 39.992 1.00 80.44 129 ALA A N 1
ATOM 956 C CA . ALA A 1 129 ? -2.803 5.824 41.019 1.00 80.44 129 ALA A CA 1
ATOM 957 C C . ALA A 1 129 ? -2.212 6.742 42.105 1.00 80.44 129 ALA A C 1
ATOM 959 O O . ALA A 1 129 ? -2.229 6.392 43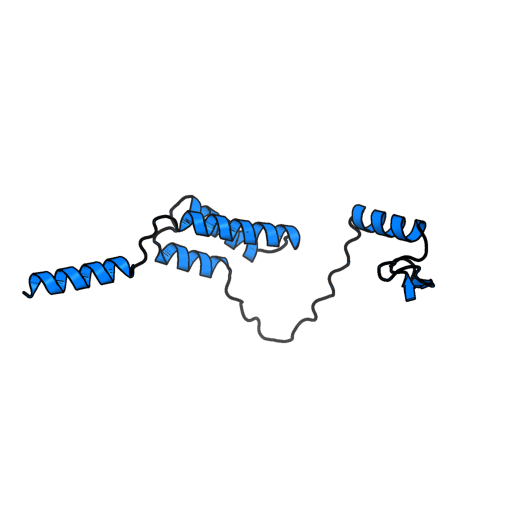.282 1.00 80.44 129 ALA A O 1
ATOM 960 N N . ARG A 1 130 ? -1.751 7.944 41.729 1.00 76.94 130 ARG A N 1
ATOM 961 C CA . ARG A 1 130 ? -1.233 8.946 42.671 1.00 76.94 130 ARG A CA 1
ATOM 962 C C . ARG A 1 130 ? -2.328 9.598 43.521 1.00 76.94 130 ARG A C 1
ATOM 964 O O . ARG A 1 130 ? -2.071 9.908 44.675 1.00 76.94 130 ARG A O 1
ATOM 971 N N . LEU A 1 131 ? -3.523 9.804 42.965 1.00 77.06 131 LEU A N 1
ATOM 972 C CA . LEU A 1 131 ? -4.663 10.404 43.672 1.00 77.06 131 LEU A CA 1
ATOM 973 C C . LEU A 1 131 ? -5.370 9.425 44.619 1.00 77.06 131 LEU A C 1
ATOM 975 O O . LEU A 1 131 ? -5.919 9.857 45.621 1.00 77.06 131 LEU A O 1
ATOM 979 N N . ARG A 1 132 ? -5.355 8.120 44.319 1.00 74.75 132 ARG A N 1
ATOM 980 C CA . ARG A 1 132 ? -5.923 7.072 45.191 1.00 74.75 132 ARG A CA 1
ATOM 981 C C . ARG A 1 132 ? -4.999 6.662 46.347 1.00 74.75 132 ARG A C 1
ATOM 983 O O . ARG A 1 132 ? -5.431 5.919 47.220 1.00 74.75 132 ARG A O 1
ATOM 990 N N . GLY A 1 133 ? -3.737 7.094 46.321 1.00 61.78 133 GLY A N 1
ATOM 991 C CA . GLY A 1 133 ? -2.721 6.786 47.334 1.00 61.78 133 GLY A CA 1
ATOM 992 C C . GLY A 1 133 ? -2.364 7.949 48.270 1.00 61.78 133 GLY A C 1
ATOM 993 O O . GLY A 1 133 ? -1.353 7.845 48.961 1.00 61.78 133 GLY A O 1
ATOM 994 N N . ALA A 1 134 ? -3.137 9.041 48.258 1.00 50.41 134 ALA A N 1
ATOM 995 C CA . ALA A 1 134 ? -3.016 10.203 49.146 1.00 50.41 134 ALA A CA 1
ATOM 996 C C . ALA A 1 134 ? -4.276 10.326 50.012 1.00 50.41 134 ALA A C 1
ATOM 998 O O . ALA A 1 134 ? -4.135 10.763 51.175 1.00 50.41 134 ALA A O 1
#

pLDDT: mean 83.29, std 16.03, range [46.97, 98.19]

Secondary structure (DSSP, 8-state):
-B-TTT--B---SSTT---SSHHHHHHHHHHHHTT---PPPPPPPP-S----PPPHHHHHHHHHHHTT-TTSHHHHHHHHHHHHHHH----HHHHHHHHHHHHHHHHHHTTT---TT-HHHHHHHHHHHHHTT-